Protein AF-A0A1Q7ZVT4-F1 (afdb_monomer_lite)

Structure (mmCIF, N/CA/C/O backbone):
data_AF-A0A1Q7ZVT4-F1
#
_entry.id   AF-A0A1Q7ZVT4-F1
#
loop_
_atom_site.group_PDB
_atom_site.id
_atom_site.type_symbol
_atom_site.label_atom_id
_atom_site.label_alt_id
_atom_site.label_comp_id
_atom_site.label_asym_id
_atom_site.label_entity_id
_atom_site.label_seq_id
_atom_site.pdbx_PDB_ins_code
_atom_site.Cartn_x
_atom_site.Cartn_y
_atom_site.Cartn_z
_atom_site.occupancy
_atom_site.B_iso_or_equiv
_atom_site.auth_seq_id
_atom_site.auth_comp_id
_atom_site.auth_asym_id
_atom_site.auth_atom_id
_atom_site.pdbx_PDB_model_num
ATOM 1 N N . MET A 1 1 ? -28.190 2.493 8.734 1.00 58.31 1 MET A N 1
ATOM 2 C CA . MET A 1 1 ? -26.735 2.389 8.970 1.00 58.31 1 MET A CA 1
ATOM 3 C C . MET A 1 1 ? -26.332 3.572 9.824 1.00 58.31 1 MET A C 1
ATOM 5 O O . MET A 1 1 ? -26.682 4.693 9.476 1.00 58.31 1 MET A O 1
ATOM 9 N N . GLU A 1 2 ? -25.695 3.321 10.962 1.00 65.75 2 GLU A N 1
ATOM 10 C CA . GLU A 1 2 ? -25.129 4.379 11.801 1.00 65.75 2 GLU A CA 1
ATOM 11 C C . GLU A 1 2 ? -24.027 5.110 11.018 1.00 65.75 2 GLU A C 1
ATOM 13 O O . GLU A 1 2 ? -23.343 4.494 10.195 1.00 65.75 2 GLU A O 1
ATOM 18 N N . LYS A 1 3 ? -23.887 6.429 11.198 1.00 76.88 3 LYS A N 1
ATOM 19 C CA . LYS A 1 3 ? -22.846 7.180 10.483 1.00 76.88 3 LYS A CA 1
ATOM 20 C C . LYS A 1 3 ? -21.471 6.676 10.942 1.00 76.88 3 LYS A C 1
ATOM 22 O O . LYS A 1 3 ? -21.243 6.615 12.150 1.00 76.88 3 LYS A O 1
ATOM 27 N N . PRO A 1 4 ? -20.550 6.338 10.021 1.00 81.19 4 PRO A N 1
ATOM 28 C CA . PRO A 1 4 ? -19.218 5.903 10.409 1.00 81.19 4 PRO A CA 1
ATOM 29 C C . PRO A 1 4 ? -18.522 7.016 11.197 1.00 81.19 4 PRO A C 1
ATOM 31 O O . PRO A 1 4 ? -18.553 8.186 10.812 1.00 81.19 4 PRO A O 1
ATOM 34 N N . ASN A 1 5 ? -17.891 6.649 12.313 1.00 88.44 5 ASN A N 1
ATOM 35 C CA . ASN A 1 5 ? -17.133 7.600 13.119 1.00 88.44 5 ASN A CA 1
ATOM 36 C C . ASN A 1 5 ? -15.899 8.123 12.353 1.00 88.44 5 ASN A C 1
ATOM 38 O O . ASN A 1 5 ? -15.499 7.579 11.314 1.00 88.44 5 ASN A O 1
ATOM 42 N N . LEU A 1 6 ? -15.288 9.199 12.860 1.00 91.69 6 LEU A N 1
ATOM 43 C CA . LEU A 1 6 ? -14.148 9.847 12.204 1.00 91.69 6 LEU A CA 1
ATOM 44 C C . LEU A 1 6 ? -12.977 8.874 11.989 1.00 91.69 6 LEU A C 1
ATOM 46 O O . LEU A 1 6 ? -12.382 8.867 10.914 1.00 91.69 6 LEU A O 1
ATOM 50 N N . THR A 1 7 ? -12.683 8.013 12.968 1.00 92.12 7 THR A N 1
ATOM 51 C CA . THR A 1 7 ? -11.632 6.987 12.878 1.00 92.12 7 THR A CA 1
ATOM 52 C C . THR A 1 7 ? -11.882 6.021 11.722 1.00 92.12 7 THR A C 1
ATOM 54 O O . THR A 1 7 ? -11.004 5.807 10.891 1.00 92.12 7 THR A O 1
ATOM 57 N N . THR A 1 8 ? -13.094 5.472 11.628 1.00 92.62 8 THR A N 1
ATOM 58 C CA . THR A 1 8 ? -13.504 4.519 10.584 1.00 92.62 8 THR A CA 1
ATOM 59 C C . THR A 1 8 ? -13.453 5.166 9.205 1.00 92.62 8 THR A C 1
ATOM 61 O O . THR A 1 8 ? -12.906 4.589 8.265 1.00 92.62 8 THR A O 1
ATOM 64 N N . THR A 1 9 ? -13.948 6.401 9.101 1.00 95.00 9 THR A N 1
ATOM 65 C CA . THR A 1 9 ? -13.881 7.191 7.867 1.00 95.00 9 THR A CA 1
ATOM 66 C C . THR A 1 9 ? -12.429 7.440 7.459 1.00 95.00 9 THR A C 1
ATOM 68 O O . THR A 1 9 ? -12.078 7.255 6.299 1.00 95.00 9 THR A O 1
ATOM 71 N N . THR A 1 10 ? -11.558 7.776 8.413 1.00 96.06 10 THR A N 1
ATOM 72 C CA . THR A 1 10 ? -10.135 8.044 8.156 1.00 96.06 10 THR A CA 1
ATOM 73 C C . THR A 1 10 ? -9.407 6.787 7.685 1.00 96.06 10 THR A C 1
ATOM 75 O O . THR A 1 10 ? -8.731 6.828 6.659 1.00 96.06 10 THR A O 1
ATOM 78 N N . ILE A 1 11 ? -9.591 5.656 8.377 1.00 96.06 11 ILE A N 1
ATOM 79 C CA . ILE A 1 11 ? -8.998 4.367 7.989 1.00 96.06 11 ILE A CA 1
ATOM 80 C C . ILE A 1 11 ? -9.433 3.982 6.576 1.00 96.06 11 ILE A C 1
ATOM 82 O O . ILE A 1 11 ? -8.603 3.580 5.757 1.00 96.06 11 ILE A O 1
ATOM 86 N N . SER A 1 12 ? -10.724 4.124 6.271 1.00 96.50 12 SER A N 1
ATOM 87 C CA . SER A 1 12 ? -11.234 3.833 4.936 1.00 96.50 12 SER A CA 1
ATOM 88 C C . SER A 1 12 ? -10.628 4.750 3.880 1.00 96.50 12 SER A C 1
ATOM 90 O O . SER A 1 12 ? -10.153 4.263 2.860 1.00 96.50 12 SER A O 1
ATOM 92 N N . THR A 1 13 ? -10.613 6.062 4.109 1.00 97.50 13 THR A N 1
ATOM 93 C CA . THR A 1 13 ? -10.059 7.026 3.151 1.00 97.50 13 THR A CA 1
ATOM 94 C C . THR A 1 13 ? -8.592 6.730 2.858 1.00 97.50 13 THR A C 1
ATOM 96 O O . THR A 1 13 ? -8.210 6.636 1.695 1.00 97.50 13 THR A O 1
ATOM 99 N N . LEU A 1 14 ? -7.781 6.491 3.891 1.00 97.38 14 LEU A N 1
ATOM 100 C CA . LEU A 1 14 ? -6.377 6.111 3.724 1.00 97.38 14 LEU A CA 1
ATOM 101 C C . LEU A 1 14 ? -6.227 4.787 2.958 1.00 97.38 14 LEU A C 1
ATOM 103 O O . LEU A 1 14 ? -5.366 4.674 2.086 1.00 97.38 14 LEU A O 1
ATOM 107 N N . SER A 1 15 ? -7.093 3.809 3.247 1.00 97.38 15 SER A N 1
ATOM 108 C CA . SER A 1 15 ? -7.126 2.522 2.542 1.00 97.38 15 SER A CA 1
ATOM 109 C C . SER A 1 15 ? -7.428 2.694 1.053 1.00 97.38 15 SER A C 1
ATOM 111 O O . SER A 1 15 ? -6.743 2.116 0.215 1.00 97.38 15 SER A O 1
ATOM 113 N N . LEU A 1 16 ? -8.423 3.515 0.714 1.00 97.75 16 LEU A N 1
ATOM 114 C CA . LEU A 1 16 ? -8.832 3.770 -0.666 1.00 97.75 16 LEU A CA 1
ATOM 115 C C . LEU A 1 16 ? -7.781 4.572 -1.437 1.00 97.75 16 LEU A C 1
ATOM 117 O O . LEU A 1 16 ? -7.537 4.267 -2.601 1.00 97.75 16 LEU A O 1
ATOM 121 N N . ILE A 1 17 ? -7.134 5.555 -0.801 1.00 97.62 17 ILE A N 1
ATOM 122 C CA . ILE A 1 17 ? -6.049 6.332 -1.417 1.00 97.62 17 ILE A CA 1
ATOM 123 C C . ILE A 1 17 ? -4.883 5.409 -1.778 1.00 97.62 17 ILE A C 1
ATOM 125 O O . ILE A 1 17 ? -4.455 5.387 -2.932 1.00 97.62 17 ILE A O 1
ATOM 129 N N . LEU A 1 18 ? -4.398 4.610 -0.820 1.00 97.44 18 LEU A N 1
ATOM 130 C CA . LEU A 1 18 ? -3.281 3.699 -1.071 1.00 97.44 18 LEU A CA 1
ATOM 131 C C . LEU A 1 18 ? -3.651 2.598 -2.066 1.00 97.44 18 LEU A C 1
ATOM 133 O O . LEU A 1 18 ? -2.876 2.306 -2.974 1.00 97.44 18 LEU A O 1
ATOM 137 N N . GLY A 1 19 ? -4.840 2.011 -1.915 1.00 98.12 19 GLY A N 1
ATOM 138 C CA . GLY A 1 19 ? -5.339 0.977 -2.813 1.00 98.12 19 GLY A CA 1
ATOM 139 C C . GLY A 1 19 ? -5.446 1.471 -4.251 1.00 98.12 19 GLY A C 1
ATOM 140 O O . GLY A 1 19 ? -4.922 0.829 -5.159 1.00 98.12 19 GLY A O 1
ATOM 141 N N . SER A 1 20 ? -6.032 2.653 -4.454 1.00 98.25 20 SER A N 1
ATOM 142 C CA . SER A 1 20 ? -6.158 3.269 -5.781 1.00 98.25 20 SER A CA 1
ATOM 143 C C . SER A 1 20 ? -4.797 3.589 -6.389 1.00 98.25 20 SER A C 1
ATOM 145 O O . SER A 1 20 ? -4.587 3.315 -7.568 1.00 98.25 20 SER A O 1
ATOM 147 N N . TRP A 1 21 ? -3.860 4.112 -5.590 1.00 97.50 21 TRP A N 1
ATOM 148 C CA . TRP A 1 21 ? -2.494 4.369 -6.044 1.00 97.50 21 TRP A CA 1
ATOM 149 C C . TRP A 1 21 ? -1.804 3.088 -6.522 1.00 97.50 21 TRP A C 1
ATOM 151 O O . TRP A 1 21 ? -1.295 3.049 -7.638 1.00 97.50 21 TRP A O 1
ATOM 161 N N . LEU A 1 22 ? -1.839 2.021 -5.721 1.00 97.62 22 LEU A N 1
ATOM 162 C CA . LEU A 1 22 ? -1.217 0.742 -6.068 1.00 97.62 22 LEU A CA 1
ATOM 163 C C . LEU A 1 22 ? -1.851 0.103 -7.306 1.00 97.62 22 LEU A C 1
ATOM 165 O O . LEU A 1 22 ? -1.128 -0.401 -8.165 1.00 97.62 22 LEU A O 1
ATOM 169 N N . VAL A 1 23 ? -3.183 0.145 -7.426 1.00 98.56 23 VAL A N 1
ATOM 170 C CA . VAL A 1 23 ? -3.889 -0.355 -8.614 1.00 98.56 23 VAL A CA 1
ATOM 171 C C . VAL A 1 23 ? -3.479 0.437 -9.850 1.00 98.56 23 VAL A C 1
ATOM 173 O O . VAL A 1 23 ? -3.111 -0.165 -10.858 1.00 98.56 23 VAL A O 1
ATOM 176 N N . PHE A 1 24 ? -3.503 1.769 -9.775 1.00 98.31 24 PHE A N 1
ATOM 177 C CA . PHE A 1 24 ? -3.111 2.642 -10.878 1.00 98.31 24 PHE A CA 1
ATOM 178 C C . PHE A 1 24 ? -1.664 2.389 -11.311 1.00 98.31 24 PHE A C 1
ATOM 180 O O . PHE A 1 24 ? -1.410 2.111 -12.482 1.00 98.31 24 PHE A O 1
ATOM 187 N N . ASP A 1 25 ? -0.727 2.442 -10.367 1.00 96.88 25 ASP A N 1
ATOM 188 C CA . ASP A 1 25 ? 0.704 2.378 -10.649 1.00 96.88 25 ASP A CA 1
ATOM 189 C C . ASP A 1 25 ? 1.121 0.997 -11.175 1.00 96.88 25 ASP A C 1
ATOM 191 O O . ASP A 1 25 ? 1.872 0.879 -12.144 1.00 96.88 25 ASP A O 1
ATOM 195 N N . SER A 1 26 ? 0.542 -0.067 -10.615 1.00 97.75 26 SER A N 1
ATOM 196 C CA . SER A 1 26 ? 0.788 -1.434 -11.080 1.00 97.75 26 SER A CA 1
ATOM 197 C C . SER A 1 26 ? 0.153 -1.701 -12.443 1.00 97.75 26 SER A C 1
ATOM 199 O O . SER A 1 26 ? 0.775 -2.322 -13.301 1.00 97.75 26 SER A O 1
ATOM 201 N N . THR A 1 27 ? -1.059 -1.191 -12.691 1.00 98.50 27 THR A N 1
ATOM 202 C CA . THR A 1 27 ? -1.700 -1.286 -14.014 1.00 98.50 27 THR A CA 1
ATOM 203 C C . THR A 1 27 ? -0.878 -0.539 -15.058 1.00 98.50 27 THR A C 1
ATOM 205 O O . THR A 1 27 ? -0.630 -1.065 -16.141 1.00 98.50 27 THR A O 1
ATOM 208 N N . ARG A 1 28 ? -0.370 0.653 -14.720 1.00 97.56 28 ARG A N 1
ATOM 209 C CA . ARG A 1 28 ? 0.559 1.394 -15.575 1.00 97.56 28 ARG A CA 1
ATOM 210 C C . ARG A 1 28 ? 1.804 0.562 -15.885 1.00 97.56 28 ARG A C 1
ATOM 212 O O . ARG A 1 28 ? 2.173 0.490 -17.057 1.00 97.56 28 ARG A O 1
ATOM 219 N N . LYS A 1 29 ? 2.416 -0.099 -14.894 1.00 97.44 29 LYS A N 1
ATOM 220 C CA . LYS A 1 29 ? 3.572 -0.986 -15.114 1.00 97.44 29 LYS A CA 1
ATOM 221 C C . LYS A 1 29 ? 3.245 -2.121 -16.082 1.00 97.44 29 LYS A C 1
ATOM 223 O O . LYS A 1 29 ? 4.025 -2.364 -16.996 1.00 97.44 29 LYS A O 1
ATOM 228 N N . LEU A 1 30 ? 2.093 -2.769 -15.919 1.00 98.06 30 LEU A N 1
ATOM 229 C CA . LEU A 1 30 ? 1.654 -3.866 -16.788 1.00 98.06 30 LEU A CA 1
ATOM 230 C C . LEU A 1 30 ? 1.370 -3.414 -18.229 1.00 98.06 30 LEU A C 1
ATOM 232 O O . LEU A 1 30 ? 1.655 -4.157 -19.161 1.00 98.06 30 LEU A O 1
ATOM 236 N N . VAL A 1 31 ? 0.829 -2.207 -18.419 1.00 98.12 31 VAL A N 1
ATOM 237 C CA . VAL A 1 31 ? 0.461 -1.684 -19.748 1.00 98.12 31 VAL A CA 1
ATOM 238 C C . VAL A 1 31 ? 1.645 -1.033 -20.466 1.00 98.12 31 VAL A C 1
ATOM 240 O O . VAL A 1 31 ? 1.800 -1.191 -21.672 1.00 98.12 31 VAL A O 1
ATOM 243 N N . THR A 1 32 ? 2.472 -0.276 -19.744 1.00 97.06 32 THR A N 1
ATOM 244 C CA . THR A 1 32 ? 3.530 0.567 -20.334 1.00 97.06 32 THR A CA 1
ATOM 245 C C . THR A 1 32 ? 4.935 0.002 -20.159 1.00 97.06 32 THR A C 1
ATOM 247 O O . THR A 1 32 ? 5.875 0.508 -20.764 1.00 97.06 32 THR A O 1
ATOM 250 N N . GLY A 1 33 ? 5.104 -1.008 -19.305 1.00 96.62 33 GLY A N 1
ATOM 251 C CA . GLY A 1 33 ? 6.413 -1.514 -18.902 1.00 96.62 33 GLY A CA 1
ATOM 252 C C . GLY A 1 33 ? 7.102 -0.681 -17.817 1.00 96.62 33 GLY A C 1
ATOM 253 O O . GLY A 1 33 ? 8.161 -1.095 -17.347 1.00 96.62 33 GLY A O 1
ATOM 254 N N . TYR A 1 34 ? 6.508 0.429 -17.350 1.00 96.25 34 TYR A N 1
ATOM 255 C CA . TYR A 1 34 ? 7.109 1.322 -16.349 1.00 96.25 34 TYR A CA 1
ATOM 256 C C . TYR A 1 34 ? 6.137 1.735 -15.237 1.00 96.25 34 TYR A C 1
ATOM 258 O O . TYR A 1 34 ? 4.986 2.089 -15.498 1.00 96.25 34 TYR A O 1
ATOM 266 N N . TYR A 1 35 ? 6.622 1.752 -13.996 1.00 95.88 35 TYR A N 1
ATOM 267 C CA . TYR A 1 35 ? 5.944 2.424 -12.891 1.00 95.88 35 TYR A CA 1
ATOM 268 C C . TYR A 1 35 ? 5.996 3.942 -13.088 1.00 95.88 35 TYR A C 1
ATOM 270 O O . TYR A 1 35 ? 6.772 4.486 -13.884 1.00 95.88 35 TYR A O 1
ATOM 278 N N . THR A 1 36 ? 5.155 4.655 -12.352 1.00 94.31 36 THR A N 1
ATOM 279 C CA . THR A 1 36 ? 5.123 6.114 -12.362 1.00 94.31 36 THR A CA 1
ATOM 280 C C . THR A 1 36 ? 6.459 6.666 -11.871 1.00 94.31 36 THR A C 1
ATOM 282 O O . THR A 1 36 ? 6.926 6.330 -10.789 1.00 94.31 36 THR A O 1
ATOM 285 N N . GLY A 1 37 ? 7.088 7.517 -12.684 1.00 91.50 37 GLY A N 1
ATOM 286 C CA . GLY A 1 37 ? 8.381 8.124 -12.359 1.00 91.50 37 GLY A CA 1
ATOM 287 C C . GLY A 1 37 ? 9.599 7.207 -12.530 1.00 91.50 37 GLY A C 1
ATOM 288 O O . GLY A 1 37 ? 10.717 7.698 -12.412 1.00 91.50 37 GLY A O 1
ATOM 289 N N . GLU A 1 38 ? 9.425 5.925 -12.887 1.00 94.19 38 GLU A N 1
ATOM 290 C CA . GLU A 1 38 ? 10.540 4.968 -13.020 1.00 94.19 38 GLU A CA 1
ATOM 291 C C . GLU A 1 38 ? 11.620 5.462 -13.997 1.00 94.19 38 GLU A C 1
ATOM 293 O O . GLU A 1 38 ? 12.808 5.313 -13.736 1.00 94.19 38 GLU A O 1
ATOM 298 N N . GLN A 1 39 ? 11.218 6.106 -15.094 1.00 92.38 39 GLN A N 1
ATOM 299 C CA . GLN A 1 39 ? 12.142 6.607 -16.118 1.00 92.38 39 GLN A CA 1
ATOM 300 C C . GLN A 1 39 ? 12.790 7.958 -15.776 1.00 92.38 39 GLN A C 1
ATOM 302 O O . GLN A 1 39 ? 13.757 8.338 -16.428 1.00 92.38 39 GLN A O 1
ATOM 307 N N . THR A 1 40 ? 12.260 8.703 -14.802 1.00 93.50 40 THR A N 1
ATOM 308 C CA . THR A 1 40 ? 12.737 10.058 -14.473 1.00 93.50 40 THR A CA 1
ATOM 309 C C . THR A 1 40 ? 13.516 10.097 -13.167 1.00 93.50 40 THR A C 1
ATOM 311 O O . THR A 1 40 ? 14.596 10.675 -13.117 1.00 93.50 40 THR A O 1
ATOM 314 N N . ILE A 1 41 ? 12.978 9.479 -12.115 1.00 90.25 41 ILE A N 1
ATOM 315 C CA . ILE A 1 41 ? 13.550 9.477 -10.761 1.00 90.25 41 ILE A CA 1
ATOM 3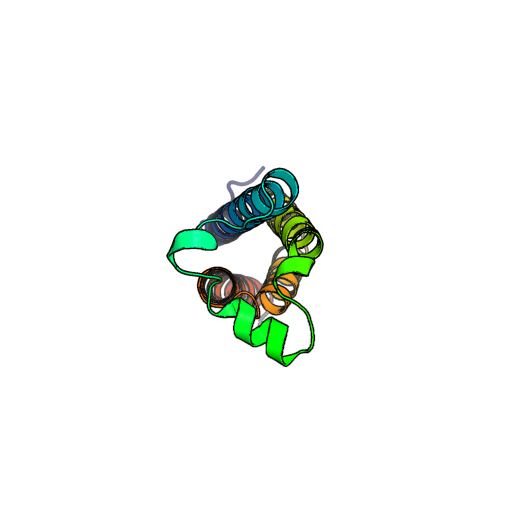16 C C . ILE A 1 41 ? 13.949 8.073 -10.290 1.00 90.25 41 ILE A C 1
ATOM 318 O O . ILE A 1 41 ? 14.446 7.920 -9.177 1.00 90.25 41 ILE A O 1
ATOM 322 N N . GLY A 1 42 ? 13.751 7.051 -11.129 1.00 90.94 42 GLY A N 1
ATOM 323 C CA . GLY A 1 42 ? 13.982 5.658 -10.767 1.00 90.94 42 GLY A CA 1
ATOM 324 C C . GLY A 1 42 ? 12.843 5.064 -9.940 1.00 90.94 42 GLY A C 1
ATOM 325 O O . GLY A 1 42 ? 11.785 5.665 -9.742 1.00 90.94 42 GLY A O 1
ATOM 326 N N . LEU A 1 43 ? 13.057 3.842 -9.458 1.00 89.69 43 LEU A N 1
ATOM 327 C CA . LEU A 1 43 ? 12.144 3.219 -8.507 1.00 89.69 43 LEU A CA 1
ATOM 328 C C . LEU A 1 43 ? 12.370 3.796 -7.106 1.00 89.69 43 LEU A C 1
ATOM 330 O O . LEU A 1 43 ? 13.504 4.048 -6.700 1.00 89.69 43 LEU A O 1
ATOM 334 N N . GLY A 1 44 ? 11.282 3.985 -6.357 1.00 88.88 44 GLY A N 1
ATOM 335 C CA . GLY A 1 44 ? 11.346 4.497 -4.988 1.00 88.88 44 GLY A CA 1
ATOM 336 C C . GLY A 1 44 ? 12.081 3.560 -4.011 1.00 88.88 44 GLY A C 1
ATOM 337 O O . GLY A 1 44 ? 12.391 2.417 -4.353 1.00 88.88 44 GLY A O 1
ATOM 338 N N . PRO A 1 45 ? 12.299 3.989 -2.752 1.00 91.69 45 PRO A N 1
ATOM 339 C CA . PRO A 1 45 ? 13.103 3.254 -1.763 1.00 91.69 45 PRO A CA 1
ATOM 340 C C . PRO A 1 45 ? 12.651 1.811 -1.489 1.00 91.69 45 PRO A C 1
ATOM 342 O O . PRO A 1 45 ? 13.451 0.970 -1.079 1.00 91.69 45 PRO A O 1
ATOM 345 N N . TRP A 1 46 ? 11.376 1.501 -1.737 1.00 94.12 46 TRP A N 1
ATOM 346 C CA . TRP A 1 46 ? 10.832 0.148 -1.629 1.00 94.12 46 TRP A CA 1
ATOM 347 C C . TRP A 1 46 ? 11.558 -0.854 -2.538 1.00 94.12 46 TRP A C 1
ATOM 349 O O . TRP A 1 46 ? 11.690 -2.024 -2.181 1.00 94.12 46 TRP A O 1
ATOM 359 N N . ALA A 1 47 ? 12.072 -0.407 -3.688 1.00 94.75 47 ALA A N 1
ATOM 360 C CA . ALA A 1 47 ? 12.793 -1.258 -4.624 1.00 94.75 47 ALA A CA 1
ATOM 361 C C . ALA A 1 47 ? 14.097 -1.790 -4.022 1.00 94.75 47 ALA A C 1
ATOM 363 O O . ALA A 1 47 ? 14.450 -2.941 -4.270 1.00 94.75 47 ALA A O 1
ATOM 364 N N . THR A 1 48 ? 14.771 -1.005 -3.179 1.00 93.75 48 THR A N 1
ATOM 365 C CA . THR A 1 48 ? 15.954 -1.455 -2.434 1.00 93.75 48 THR A CA 1
ATOM 366 C C . THR A 1 48 ? 15.596 -2.572 -1.457 1.00 93.75 48 THR A C 1
ATOM 368 O O . THR A 1 48 ? 16.297 -3.578 -1.400 1.00 93.75 48 THR A O 1
ATOM 371 N N . ILE A 1 49 ? 14.477 -2.437 -0.734 1.00 92.94 49 ILE A N 1
ATOM 372 C CA . ILE A 1 49 ? 14.001 -3.451 0.222 1.00 92.94 49 ILE A CA 1
ATOM 373 C C . ILE A 1 49 ? 13.680 -4.758 -0.503 1.00 92.94 49 ILE A C 1
ATOM 375 O O . ILE A 1 49 ? 14.140 -5.822 -0.105 1.00 92.94 49 ILE A O 1
ATOM 379 N N . VAL A 1 50 ? 12.924 -4.677 -1.597 1.00 94.81 50 VAL A N 1
ATOM 380 C CA . VAL A 1 50 ? 12.541 -5.846 -2.398 1.00 94.81 50 VAL A CA 1
ATOM 381 C C . VAL A 1 50 ? 13.769 -6.511 -3.033 1.00 94.81 50 VAL A C 1
ATOM 383 O O . VAL A 1 50 ? 13.899 -7.733 -2.976 1.00 94.81 50 VAL A O 1
ATOM 386 N N . SER A 1 51 ? 14.714 -5.716 -3.547 1.00 95.69 51 SER A N 1
ATOM 387 C CA . SER A 1 51 ? 15.970 -6.230 -4.114 1.00 95.69 51 SER A CA 1
ATOM 388 C C . SER A 1 51 ? 16.837 -6.927 -3.067 1.00 95.69 51 SER A C 1
ATOM 390 O O . SER A 1 51 ? 17.436 -7.957 -3.362 1.00 95.69 51 SER A O 1
ATOM 392 N N . ALA A 1 52 ? 16.875 -6.414 -1.832 1.00 94.62 52 ALA A N 1
ATOM 393 C CA . ALA A 1 52 ? 17.596 -7.042 -0.724 1.00 94.62 52 ALA A CA 1
ATOM 394 C C . ALA A 1 52 ? 17.017 -8.415 -0.337 1.00 94.62 52 ALA A C 1
ATOM 396 O O . ALA A 1 52 ? 17.739 -9.263 0.179 1.00 94.62 52 ALA A O 1
ATOM 397 N N . LEU A 1 53 ? 15.734 -8.655 -0.627 1.00 92.94 53 LEU A N 1
ATOM 398 C CA . LEU A 1 53 ? 15.081 -9.959 -0.477 1.00 92.94 53 LEU A CA 1
ATOM 399 C C . LEU A 1 53 ? 15.290 -10.880 -1.696 1.00 92.94 53 LEU A C 1
ATOM 401 O O . LEU A 1 53 ? 14.687 -11.947 -1.766 1.00 92.94 53 LEU A O 1
ATOM 405 N N . GLY A 1 54 ? 16.121 -10.479 -2.665 1.00 95.88 54 GLY A N 1
ATOM 406 C CA . GLY A 1 54 ? 16.404 -11.245 -3.882 1.00 95.88 54 GLY A CA 1
ATOM 407 C C . GLY A 1 54 ? 15.307 -11.169 -4.947 1.00 95.88 54 GLY A C 1
ATOM 408 O O . GLY A 1 54 ? 15.359 -11.901 -5.933 1.00 95.88 54 GLY A O 1
ATOM 409 N N . ILE A 1 55 ? 14.316 -10.292 -4.774 1.00 96.25 55 ILE A N 1
ATOM 410 C CA . ILE A 1 55 ? 13.207 -10.123 -5.714 1.00 96.25 55 ILE A CA 1
ATOM 411 C C . ILE A 1 55 ? 13.526 -8.953 -6.641 1.00 96.25 55 ILE A C 1
ATOM 413 O O . ILE A 1 55 ? 13.919 -7.8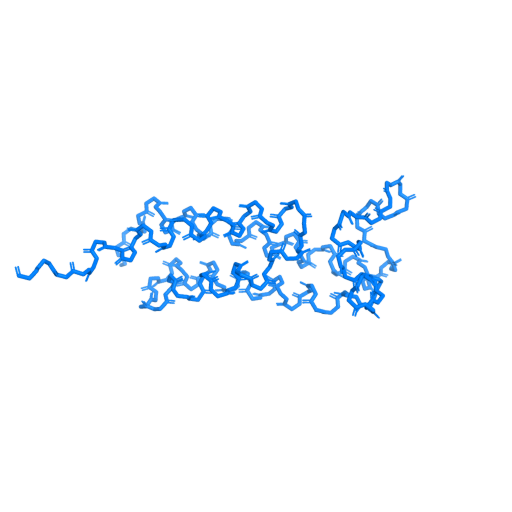77 -6.196 1.00 96.25 55 ILE A O 1
ATOM 417 N N . ARG A 1 56 ? 13.317 -9.124 -7.948 1.00 95.31 56 ARG A N 1
ATOM 418 C CA . ARG A 1 56 ? 13.469 -8.026 -8.909 1.00 95.31 56 ARG A CA 1
ATOM 419 C C . ARG A 1 56 ? 12.275 -7.072 -8.770 1.00 95.31 56 ARG A C 1
ATOM 421 O O . ARG A 1 56 ? 11.148 -7.493 -9.022 1.00 95.31 56 ARG A O 1
ATOM 428 N N . PRO A 1 57 ? 12.472 -5.781 -8.442 1.00 94.69 57 PRO A N 1
ATOM 429 C CA . PRO A 1 57 ? 11.362 -4.837 -8.256 1.00 94.69 57 PRO A CA 1
ATOM 430 C C . PRO A 1 57 ? 10.446 -4.689 -9.480 1.00 94.69 57 PRO A C 1
ATOM 432 O O . PRO A 1 57 ? 9.250 -4.439 -9.342 1.00 94.69 57 PRO A O 1
ATOM 435 N N . GLY A 1 58 ? 10.989 -4.888 -10.686 1.00 92.94 58 GLY A N 1
ATOM 436 C CA . GLY A 1 58 ? 10.210 -4.898 -11.926 1.00 92.94 58 GLY A CA 1
ATOM 437 C C . GLY A 1 58 ? 9.134 -5.989 -11.973 1.00 92.94 58 GLY A C 1
ATOM 438 O O . GLY A 1 58 ? 8.087 -5.762 -12.574 1.00 92.94 58 GLY A O 1
ATOM 439 N N . ASP A 1 59 ? 9.343 -7.110 -11.277 1.00 94.44 59 ASP A N 1
ATOM 440 C CA . ASP A 1 59 ? 8.440 -8.270 -11.266 1.00 94.44 59 ASP A CA 1
ATOM 441 C C . ASP A 1 59 ? 7.311 -8.116 -10.216 1.00 94.44 59 ASP A C 1
ATOM 443 O O . ASP A 1 59 ? 6.408 -8.945 -10.119 1.00 94.44 59 ASP A O 1
ATOM 447 N N . MET A 1 60 ? 7.308 -7.016 -9.449 1.00 96.44 60 MET A N 1
ATOM 448 C CA . MET A 1 60 ? 6.333 -6.752 -8.379 1.00 96.44 60 MET A CA 1
ATOM 449 C C . MET A 1 60 ? 4.971 -6.236 -8.861 1.00 96.44 60 MET A C 1
ATOM 451 O O . MET A 1 60 ? 4.102 -5.978 -8.030 1.00 96.44 60 MET A O 1
ATOM 455 N N . ALA A 1 61 ? 4.747 -6.105 -10.172 1.00 96.88 61 ALA A N 1
ATOM 456 C CA . ALA A 1 61 ? 3.540 -5.472 -10.706 1.00 96.88 61 ALA A CA 1
ATOM 457 C C . ALA A 1 61 ? 2.260 -6.205 -10.269 1.00 96.88 61 ALA A C 1
ATOM 459 O O . ALA A 1 61 ? 1.336 -5.590 -9.744 1.00 96.88 61 ALA A O 1
ATOM 460 N N . PHE A 1 62 ? 2.217 -7.533 -10.407 1.00 97.81 62 PHE A N 1
ATOM 461 C CA . PHE A 1 62 ? 1.071 -8.324 -9.951 1.00 97.81 62 PHE A CA 1
ATOM 462 C C . PHE A 1 62 ? 0.915 -8.338 -8.419 1.00 97.81 62 PHE A C 1
ATOM 464 O O . PHE A 1 62 ? -0.199 -8.082 -7.955 1.00 97.81 62 PHE A O 1
ATOM 471 N N . PRO A 1 63 ? 1.975 -8.571 -7.613 1.00 97.31 63 PRO A N 1
ATOM 472 C CA . PRO A 1 63 ? 1.894 -8.437 -6.158 1.00 97.31 63 PRO A CA 1
ATOM 473 C C . PRO A 1 63 ? 1.351 -7.084 -5.681 1.00 97.31 63 PRO A C 1
ATOM 475 O O . PRO A 1 63 ? 0.473 -7.047 -4.819 1.00 97.31 63 PRO A O 1
ATOM 478 N N . LEU A 1 64 ? 1.834 -5.975 -6.251 1.00 96.69 64 LEU A N 1
ATOM 479 C CA . LEU A 1 64 ? 1.395 -4.629 -5.878 1.00 96.69 64 LEU A CA 1
ATOM 480 C C . LEU A 1 64 ? -0.030 -4.336 -6.356 1.00 96.69 64 LEU A C 1
ATOM 482 O O . LEU A 1 64 ? -0.802 -3.744 -5.602 1.00 96.69 64 LEU A O 1
ATOM 486 N N . LEU A 1 65 ? -0.425 -4.814 -7.541 1.00 98.38 65 LEU A N 1
ATOM 487 C CA . LEU A 1 65 ? -1.807 -4.721 -8.018 1.00 98.38 65 LEU A CA 1
ATOM 488 C C . LEU A 1 65 ? -2.763 -5.449 -7.069 1.00 98.38 65 LEU A C 1
ATOM 490 O O . LEU A 1 65 ? -3.777 -4.889 -6.649 1.00 98.38 65 LEU A O 1
ATOM 494 N N . PHE A 1 66 ? -2.425 -6.685 -6.699 1.00 98.12 66 PHE A N 1
ATOM 495 C CA . PHE A 1 66 ? -3.227 -7.487 -5.781 1.00 98.12 66 PHE A CA 1
ATOM 496 C C . PHE A 1 66 ? -3.320 -6.837 -4.397 1.00 98.12 66 PHE A C 1
ATOM 498 O O . PHE A 1 66 ? -4.410 -6.734 -3.831 1.00 98.12 66 PHE A O 1
ATOM 505 N N . LEU A 1 67 ? -2.203 -6.316 -3.882 1.00 97.56 67 LEU A N 1
ATOM 506 C CA . LEU A 1 67 ? -2.183 -5.555 -2.635 1.00 97.56 67 LEU A CA 1
ATOM 507 C C . LEU A 1 67 ? -3.059 -4.295 -2.721 1.00 97.56 67 LEU A C 1
ATOM 509 O O . LEU A 1 67 ? -3.781 -3.982 -1.775 1.00 97.56 67 LEU A O 1
ATOM 513 N N . GLY A 1 68 ? -3.055 -3.605 -3.863 1.00 98.06 68 GLY A N 1
ATOM 514 C CA . GLY A 1 68 ? -3.929 -2.464 -4.126 1.00 98.06 68 GLY A CA 1
ATOM 515 C C . GLY A 1 68 ? -5.413 -2.829 -4.082 1.00 98.06 68 GLY A C 1
ATOM 516 O O . GLY A 1 68 ? -6.202 -2.143 -3.432 1.00 98.06 68 GLY A O 1
ATOM 517 N N . ILE A 1 69 ? -5.794 -3.954 -4.693 1.00 98.44 69 ILE A N 1
ATOM 518 C CA . ILE A 1 69 ? -7.166 -4.482 -4.630 1.00 98.44 69 ILE A CA 1
ATOM 519 C C . ILE A 1 69 ? -7.549 -4.812 -3.183 1.00 98.44 69 ILE A C 1
ATOM 521 O O . ILE A 1 69 ? -8.632 -4.429 -2.739 1.00 98.44 69 ILE A O 1
ATOM 525 N N . ILE A 1 70 ? -6.659 -5.462 -2.425 1.00 98.06 70 ILE A N 1
ATOM 526 C CA . ILE A 1 70 ? -6.879 -5.769 -1.005 1.00 98.06 70 ILE A CA 1
ATOM 527 C C . ILE A 1 70 ? -7.151 -4.492 -0.202 1.00 98.06 70 ILE A C 1
ATOM 529 O O . ILE A 1 70 ? -8.105 -4.461 0.577 1.00 98.06 70 ILE A O 1
ATOM 533 N N . TRP A 1 71 ? -6.357 -3.436 -0.396 1.00 98.00 71 TRP A N 1
ATOM 534 C CA . TRP A 1 71 ? -6.555 -2.148 0.273 1.00 98.00 71 TRP A CA 1
ATOM 535 C C . TRP A 1 71 ? -7.889 -1.495 -0.090 1.00 98.00 71 TRP A C 1
ATOM 537 O O . TRP A 1 71 ? -8.618 -1.054 0.801 1.00 98.00 71 TRP A O 1
ATOM 547 N N . THR A 1 72 ? -8.249 -1.495 -1.373 1.00 97.94 72 THR A N 1
ATOM 548 C CA . THR A 1 72 ? -9.522 -0.941 -1.853 1.00 97.94 72 THR A CA 1
ATOM 549 C C . THR A 1 72 ? -10.715 -1.682 -1.252 1.00 97.94 72 THR A C 1
ATOM 551 O O . THR A 1 72 ? -11.606 -1.067 -0.663 1.00 97.94 72 THR A O 1
ATOM 554 N N . VAL A 1 73 ? -10.705 -3.017 -1.316 1.00 97.06 73 VAL A N 1
ATOM 555 C CA . VAL A 1 73 ? -11.745 -3.868 -0.720 1.00 97.06 73 VAL A CA 1
ATOM 556 C C . VAL A 1 73 ? -11.795 -3.681 0.799 1.00 97.06 73 VAL A C 1
ATOM 558 O O . VAL A 1 73 ? -12.877 -3.629 1.383 1.00 97.06 73 VAL A O 1
ATOM 561 N N . ASN A 1 74 ? -10.642 -3.536 1.460 1.00 95.75 74 ASN A N 1
ATOM 562 C CA . ASN A 1 74 ? -10.595 -3.259 2.891 1.00 95.75 74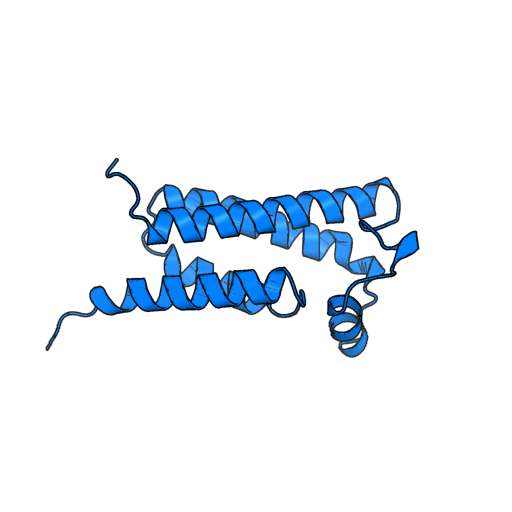 ASN A CA 1
ATOM 563 C C . ASN A 1 74 ? -11.259 -1.925 3.245 1.00 95.75 74 ASN A C 1
ATOM 565 O O . ASN A 1 74 ? -12.053 -1.907 4.181 1.00 95.75 74 ASN A O 1
ATOM 569 N N . GLY A 1 75 ? -11.001 -0.852 2.491 1.00 95.75 75 GLY A N 1
ATOM 570 C CA . GLY A 1 75 ? -11.645 0.447 2.707 1.00 95.75 75 GLY A CA 1
ATOM 571 C C . GLY A 1 75 ? -13.172 0.349 2.681 1.00 95.75 75 GLY A C 1
ATOM 572 O O . GLY A 1 75 ? -13.842 0.779 3.620 1.00 95.75 75 GLY A O 1
ATOM 573 N N . VAL A 1 76 ? -13.724 -0.339 1.677 1.00 95.44 76 VAL A N 1
ATOM 574 C CA . VAL A 1 76 ? -15.175 -0.582 1.579 1.00 95.44 76 VAL A CA 1
ATOM 575 C C . VAL A 1 76 ? -15.692 -1.384 2.778 1.00 95.44 76 VAL A C 1
ATOM 577 O O . VAL A 1 76 ? -16.672 -0.992 3.405 1.00 95.44 76 VAL A O 1
ATOM 580 N N . ILE A 1 77 ? -15.023 -2.478 3.153 1.00 93.00 77 ILE A N 1
ATOM 581 C CA . ILE A 1 77 ? -15.442 -3.318 4.290 1.00 93.00 77 ILE A CA 1
ATOM 582 C C . ILE A 1 77 ? -15.390 -2.552 5.622 1.00 93.00 77 ILE A C 1
ATOM 584 O O . ILE A 1 77 ? -16.256 -2.744 6.479 1.00 93.00 77 ILE A O 1
ATOM 588 N N . VAL A 1 78 ? -14.393 -1.680 5.803 1.00 92.56 78 VAL A N 1
ATOM 589 C CA . VAL A 1 78 ? -14.283 -0.805 6.979 1.00 92.56 78 VAL A CA 1
ATOM 590 C C . VAL A 1 78 ? -15.486 0.139 7.054 1.00 92.56 78 VAL A C 1
ATOM 592 O O . VAL A 1 78 ? -16.088 0.238 8.123 1.00 92.56 78 VAL A O 1
ATOM 595 N N . LEU A 1 79 ? -15.892 0.763 5.940 1.00 91.88 79 LEU A N 1
ATOM 596 C CA . LEU A 1 79 ? -17.083 1.629 5.885 1.00 91.88 79 LEU A CA 1
ATOM 597 C C . LEU A 1 79 ? -18.387 0.883 6.155 1.00 91.88 79 LEU A C 1
ATOM 599 O O . LEU A 1 79 ? -19.276 1.425 6.806 1.00 91.88 79 LEU A O 1
ATOM 603 N N . LEU A 1 80 ? -18.496 -0.360 5.684 1.00 91.44 80 LEU A N 1
ATOM 604 C CA . LEU A 1 80 ? -19.657 -1.215 5.941 1.00 91.44 80 LEU A CA 1
ATOM 605 C C . LEU A 1 80 ? -19.740 -1.693 7.399 1.00 91.44 80 LEU A C 1
ATOM 607 O O . LEU A 1 80 ? -20.728 -2.312 7.784 1.00 91.44 80 LEU A O 1
ATOM 611 N N . GLY A 1 81 ? -18.731 -1.398 8.224 1.00 87.88 81 GLY A N 1
ATOM 612 C CA . GLY A 1 81 ? -18.782 -1.641 9.658 1.00 87.88 81 GLY A CA 1
ATOM 613 C C . GLY A 1 81 ? -18.565 -3.100 10.060 1.00 87.88 81 GLY A C 1
ATOM 614 O O . GLY A 1 81 ? -19.000 -3.487 11.141 1.00 87.88 81 GLY A O 1
ATOM 615 N N . ALA A 1 82 ? -17.860 -3.904 9.256 1.00 86.31 82 ALA A N 1
ATOM 616 C CA . ALA A 1 82 ? -17.583 -5.306 9.591 1.00 86.31 82 ALA A CA 1
ATOM 617 C C . ALA A 1 82 ? -16.901 -5.475 10.965 1.00 86.31 82 ALA A C 1
ATOM 619 O O . ALA A 1 82 ? -16.098 -4.636 11.381 1.00 86.31 82 ALA A O 1
ATOM 620 N N . SER A 1 83 ? -17.187 -6.584 11.654 1.00 84.50 83 SER A N 1
ATOM 621 C CA . SER A 1 83 ? -16.696 -6.855 13.016 1.00 84.50 83 SER A CA 1
ATOM 622 C C . SER A 1 83 ? -15.173 -6.984 13.099 1.00 84.50 83 SER A C 1
ATOM 624 O O . SER A 1 83 ? -14.578 -6.548 14.076 1.00 84.50 83 SER A O 1
ATOM 626 N N . THR A 1 84 ? -14.526 -7.508 12.054 1.00 86.38 84 THR A N 1
ATOM 627 C CA . THR A 1 84 ? -13.069 -7.725 12.002 1.00 86.38 84 THR A CA 1
ATOM 628 C C . THR A 1 84 ? -12.315 -6.610 11.265 1.00 86.38 84 THR A C 1
ATOM 630 O O . THR A 1 84 ? -11.229 -6.833 10.715 1.00 86.38 84 THR A O 1
ATOM 633 N N . ARG A 1 85 ? -12.920 -5.423 11.119 1.00 88.75 85 ARG A N 1
ATOM 634 C CA . ARG A 1 85 ? -12.386 -4.348 10.261 1.00 88.75 85 ARG A CA 1
ATOM 635 C C . ARG A 1 85 ? -11.018 -3.832 10.719 1.00 88.75 85 ARG A C 1
ATOM 637 O O . ARG A 1 85 ? -10.168 -3.534 9.880 1.00 88.75 85 ARG A O 1
ATOM 644 N N . TYR A 1 86 ? -10.770 -3.788 12.027 1.00 91.12 86 TYR A N 1
ATOM 645 C CA . TYR A 1 86 ? -9.515 -3.288 12.596 1.00 91.12 86 TYR A CA 1
ATOM 646 C C . TYR A 1 86 ? -8.394 -4.331 12.526 1.00 91.12 86 TYR A C 1
ATOM 648 O O . TYR A 1 86 ? -7.267 -3.997 12.178 1.00 91.12 86 TYR A O 1
ATOM 656 N N . GLU A 1 87 ? -8.699 -5.604 12.783 1.00 92.81 87 GLU A N 1
ATOM 657 C CA . GLU A 1 87 ? -7.779 -6.738 12.635 1.00 92.81 87 GLU A CA 1
ATOM 658 C C . GLU A 1 87 ? -7.247 -6.834 11.211 1.00 92.81 87 GLU A C 1
ATOM 660 O O . GLU A 1 87 ? -6.037 -6.904 10.999 1.00 92.81 87 GLU A O 1
ATOM 665 N N . ARG A 1 88 ? -8.162 -6.807 10.234 1.00 93.12 88 ARG A N 1
ATOM 666 C CA . ARG A 1 88 ? -7.817 -6.885 8.812 1.00 93.12 88 ARG A CA 1
ATOM 667 C C . ARG A 1 88 ? -6.957 -5.700 8.398 1.00 93.12 88 ARG A C 1
ATOM 669 O O . ARG A 1 88 ? -5.929 -5.899 7.760 1.00 93.12 88 ARG A O 1
ATOM 676 N N . THR A 1 89 ? -7.330 -4.495 8.827 1.00 95.25 89 THR A N 1
ATOM 677 C CA . THR A 1 89 ? -6.550 -3.281 8.559 1.00 95.25 89 THR A CA 1
ATOM 678 C C . THR A 1 89 ? -5.131 -3.393 9.121 1.00 95.25 89 THR A C 1
ATOM 680 O O . THR A 1 89 ? -4.181 -3.113 8.401 1.00 95.25 89 THR A O 1
ATOM 683 N N . ILE A 1 90 ? -4.958 -3.868 10.360 1.00 95.56 90 ILE A N 1
ATOM 684 C CA . ILE A 1 90 ? -3.628 -4.073 10.958 1.00 95.56 90 ILE A CA 1
ATOM 685 C C . ILE A 1 90 ? -2.812 -5.092 10.155 1.00 95.56 90 ILE A C 1
ATOM 687 O O . ILE A 1 90 ? -1.657 -4.821 9.833 1.00 95.56 90 ILE A O 1
ATOM 691 N N . ALA A 1 91 ? -3.399 -6.241 9.812 1.00 95.75 91 ALA A N 1
ATOM 692 C CA . ALA A 1 91 ? -2.704 -7.286 9.064 1.00 95.75 91 ALA A CA 1
ATOM 693 C C . ALA A 1 91 ? -2.221 -6.781 7.694 1.00 95.75 91 ALA A C 1
ATOM 695 O O . ALA A 1 91 ? -1.049 -6.936 7.353 1.00 95.75 91 ALA A O 1
ATOM 696 N N . ILE A 1 92 ? -3.098 -6.110 6.941 1.00 96.31 92 ILE A N 1
ATOM 697 C CA . ILE A 1 92 ? -2.766 -5.544 5.626 1.00 96.31 92 ILE A CA 1
ATOM 698 C C . ILE A 1 92 ? -1.716 -4.431 5.768 1.00 96.31 92 ILE A C 1
ATOM 700 O O . ILE A 1 92 ? -0.764 -4.382 4.985 1.00 96.31 92 ILE A O 1
ATOM 704 N N . SER A 1 93 ? -1.831 -3.572 6.788 1.00 96.38 93 SER A N 1
ATOM 705 C CA . SER A 1 93 ? -0.833 -2.539 7.080 1.00 96.38 93 SER A CA 1
ATOM 706 C C . SER A 1 93 ? 0.558 -3.121 7.303 1.00 96.38 93 SER A C 1
ATOM 708 O O . SER A 1 93 ? 1.507 -2.603 6.725 1.00 96.38 93 SER A O 1
ATOM 710 N N . ILE A 1 94 ? 0.683 -4.193 8.097 1.00 96.00 94 ILE A N 1
ATOM 711 C CA . ILE A 1 94 ? 1.970 -4.857 8.370 1.00 96.00 94 ILE A CA 1
ATOM 712 C C . ILE A 1 94 ? 2.587 -5.378 7.073 1.00 96.00 94 ILE A C 1
ATOM 714 O O . ILE A 1 94 ? 3.749 -5.095 6.789 1.00 96.00 94 ILE A O 1
ATOM 718 N N . VAL A 1 95 ? 1.793 -6.077 6.256 1.00 93.94 95 VAL A N 1
ATOM 719 C CA . VAL A 1 95 ? 2.241 -6.588 4.951 1.00 93.94 95 VAL A CA 1
ATOM 720 C C . VAL A 1 95 ? 2.699 -5.453 4.037 1.00 93.94 95 VAL A C 1
ATOM 722 O O . VAL A 1 95 ? 3.606 -5.644 3.243 1.00 93.94 95 VAL A O 1
ATOM 725 N N . THR A 1 96 ? 2.128 -4.257 4.159 1.00 95.56 96 THR A N 1
ATOM 726 C CA . THR A 1 96 ? 2.430 -3.125 3.270 1.00 95.56 96 THR A CA 1
ATOM 727 C C . THR A 1 96 ? 3.662 -2.316 3.693 1.00 95.56 96 THR A C 1
ATOM 729 O O . THR A 1 96 ? 4.121 -1.460 2.937 1.00 95.56 96 THR A O 1
ATOM 732 N N . LEU A 1 97 ? 4.248 -2.572 4.870 1.00 94.00 97 LEU A N 1
ATOM 733 C CA . LEU A 1 97 ? 5.353 -1.755 5.393 1.00 94.00 97 LEU A CA 1
ATOM 734 C C . LEU A 1 97 ? 6.613 -1.773 4.514 1.00 94.00 97 LEU A C 1
ATOM 736 O O . LEU A 1 97 ? 7.378 -0.811 4.569 1.00 94.00 97 LEU A O 1
ATOM 740 N N . PHE A 1 98 ? 6.808 -2.807 3.683 1.00 92.12 98 PHE A N 1
ATOM 741 C CA . PHE A 1 98 ? 7.923 -2.859 2.727 1.00 92.12 98 PHE A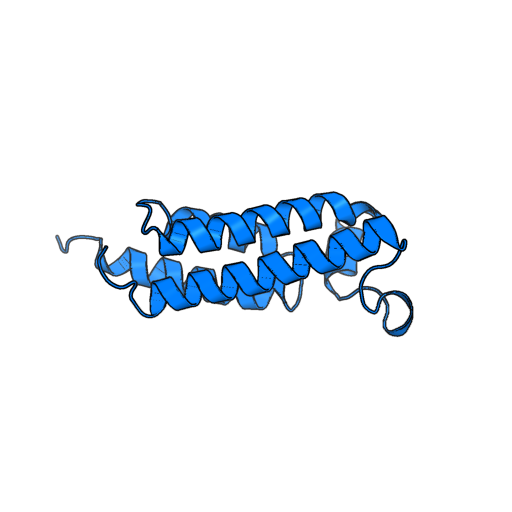 CA 1
ATOM 742 C C . PHE A 1 98 ? 7.796 -1.820 1.601 1.00 92.12 98 PHE A C 1
ATOM 744 O O . PHE A 1 98 ? 8.802 -1.472 0.982 1.00 92.12 98 PHE A O 1
ATOM 751 N N . TYR A 1 99 ? 6.585 -1.317 1.319 1.00 90.94 99 TYR A N 1
ATOM 752 C CA . TYR A 1 99 ? 6.343 -0.284 0.310 1.00 90.94 99 TYR A CA 1
ATOM 753 C C . TYR A 1 99 ? 6.727 1.092 0.882 1.00 90.94 99 TYR A C 1
ATOM 755 O O . TYR A 1 99 ? 5.886 1.938 1.201 1.00 90.94 99 TYR A O 1
ATOM 763 N N . ALA A 1 100 ? 8.037 1.256 1.089 1.00 85.25 100 ALA A N 1
ATOM 764 C CA . ALA A 1 100 ? 8.663 2.361 1.798 1.00 85.25 100 ALA A CA 1
ATOM 765 C C . ALA A 1 100 ? 8.265 3.733 1.250 1.00 85.25 100 ALA A C 1
ATOM 767 O O . ALA A 1 100 ? 8.300 3.952 0.041 1.00 85.25 100 ALA A O 1
ATOM 768 N N . LEU A 1 101 ? 7.986 4.647 2.188 1.00 84.00 101 LEU A N 1
ATOM 769 C CA . LEU A 1 101 ? 7.344 5.965 2.061 1.00 84.00 101 LEU A CA 1
ATOM 770 C C . LEU A 1 101 ? 5.803 5.913 2.056 1.00 84.00 101 LEU A C 1
ATOM 772 O O . LEU A 1 101 ? 5.242 5.996 3.153 1.00 84.00 101 LEU A O 1
ATOM 776 N N . PRO A 1 102 ? 5.082 5.780 0.924 1.00 84.75 102 PRO A N 1
ATOM 777 C CA . PRO A 1 102 ? 3.621 5.872 0.937 1.00 84.75 102 PRO A CA 1
ATOM 778 C C . PRO A 1 102 ? 2.954 4.720 1.701 1.00 84.75 102 PRO A C 1
ATOM 780 O O . PRO A 1 102 ? 2.031 4.956 2.482 1.00 84.75 102 PRO A O 1
ATOM 783 N N . GLY A 1 103 ? 3.438 3.486 1.536 1.00 86.19 103 GLY A N 1
ATOM 784 C CA . GLY A 1 103 ? 2.878 2.312 2.206 1.00 86.19 103 GLY A CA 1
ATOM 785 C C . GLY A 1 103 ? 3.182 2.284 3.699 1.00 86.19 103 GLY A C 1
ATOM 786 O O . GLY A 1 103 ? 2.296 1.995 4.499 1.00 86.19 103 GLY A O 1
ATOM 787 N N . THR A 1 104 ? 4.401 2.657 4.097 1.00 90.69 104 THR A N 1
ATOM 788 C CA . THR A 1 104 ? 4.782 2.748 5.514 1.00 90.69 104 THR A CA 1
ATOM 789 C C . THR A 1 104 ? 3.986 3.825 6.249 1.00 90.69 104 THR A C 1
ATOM 791 O O . THR A 1 104 ? 3.445 3.546 7.316 1.00 90.69 104 THR A O 1
ATOM 794 N N . LEU A 1 105 ? 3.874 5.038 5.688 1.00 93.50 105 LEU A N 1
ATOM 795 C CA . LEU A 1 105 ? 3.151 6.141 6.328 1.00 93.50 105 LEU A CA 1
ATOM 796 C C . LEU A 1 105 ? 1.681 5.775 6.562 1.00 93.50 105 LEU A C 1
ATOM 798 O O . LEU A 1 105 ? 1.185 5.856 7.686 1.00 93.50 105 LEU A O 1
ATOM 802 N N . ILE A 1 106 ? 1.000 5.319 5.509 1.00 94.00 106 ILE A N 1
ATOM 803 C CA . ILE A 1 106 ? -0.407 4.921 5.592 1.00 94.00 106 ILE A CA 1
ATOM 804 C C . ILE A 1 106 ? -0.572 3.688 6.487 1.00 94.00 106 ILE A C 1
ATOM 806 O O . ILE A 1 106 ? -1.477 3.654 7.322 1.00 94.00 106 ILE A O 1
ATOM 810 N N . GLY A 1 107 ? 0.325 2.708 6.372 1.00 93.75 107 GLY A N 1
ATOM 811 C CA . GLY A 1 107 ? 0.323 1.497 7.185 1.00 93.75 107 GLY A CA 1
ATOM 812 C C . GLY A 1 107 ? 0.410 1.800 8.680 1.00 93.75 107 GLY A C 1
ATOM 813 O O . GLY A 1 107 ? -0.435 1.332 9.446 1.00 93.75 107 GLY A O 1
ATOM 814 N N . VAL A 1 108 ? 1.372 2.632 9.092 1.00 96.50 108 VAL A N 1
ATOM 815 C CA . VAL A 1 108 ? 1.568 3.044 10.492 1.00 96.50 108 VAL A CA 1
ATOM 816 C C . VAL A 1 108 ? 0.362 3.818 11.018 1.00 96.50 108 VAL A C 1
ATOM 818 O O . VAL A 1 108 ? -0.139 3.490 12.095 1.00 96.50 108 VAL A O 1
ATOM 821 N N . LEU A 1 109 ? -0.151 4.796 10.263 1.00 96.19 109 LEU A N 1
ATOM 822 C CA . LEU A 1 109 ? -1.344 5.551 10.663 1.00 96.19 109 LEU A CA 1
ATOM 823 C C . LEU A 1 109 ? -2.542 4.620 10.885 1.00 96.19 109 LEU A C 1
ATOM 825 O O . LEU A 1 109 ? -3.185 4.671 11.934 1.00 96.19 109 LEU A O 1
ATOM 829 N N . ASN A 1 110 ? -2.793 3.710 9.944 1.00 95.88 110 ASN A N 1
ATOM 830 C CA . ASN A 1 110 ? -3.887 2.749 10.039 1.00 95.88 110 ASN A CA 1
ATOM 831 C C . ASN A 1 110 ? -3.713 1.751 11.193 1.00 95.88 110 ASN A C 1
AT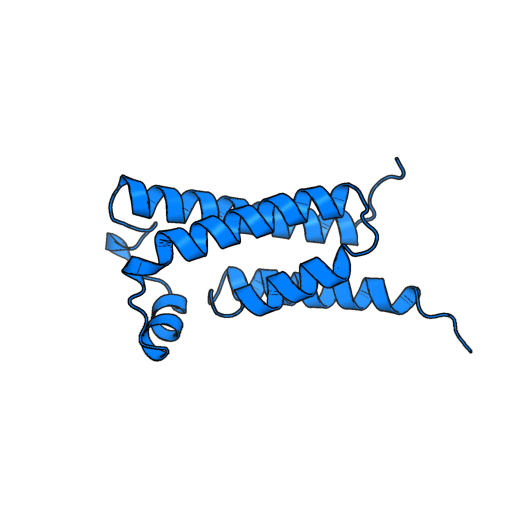OM 833 O O . ASN A 1 110 ? -4.706 1.404 11.837 1.00 95.88 110 ASN A O 1
ATOM 837 N N . ILE A 1 111 ? -2.482 1.335 11.514 1.00 96.12 111 ILE A N 1
ATOM 838 C CA . ILE A 1 111 ? -2.196 0.515 12.703 1.00 96.12 111 ILE A CA 1
ATOM 839 C C . ILE A 1 111 ? -2.549 1.289 13.971 1.00 96.12 111 ILE A C 1
ATOM 841 O O . ILE A 1 111 ? -3.293 0.780 14.809 1.00 96.12 111 ILE A O 1
ATOM 845 N N . VAL A 1 112 ? -2.060 2.525 14.112 1.00 96.12 112 VAL A N 1
ATOM 846 C CA . VAL A 1 112 ? -2.295 3.346 15.309 1.00 96.12 112 VAL A CA 1
ATOM 847 C C . VAL A 1 112 ? -3.789 3.585 15.523 1.00 96.12 112 VAL A C 1
ATOM 849 O O . VAL A 1 112 ? -4.284 3.383 16.633 1.00 96.12 112 VAL A O 1
ATOM 852 N N . LEU A 1 113 ? -4.517 3.968 14.472 1.00 94.62 113 LEU A N 1
ATOM 853 C CA . LEU A 1 113 ? -5.961 4.200 14.538 1.00 94.62 113 LEU A CA 1
ATOM 854 C C . LEU A 1 113 ? -6.728 2.917 14.890 1.00 94.62 113 LEU A C 1
ATOM 856 O O . LEU A 1 113 ? -7.565 2.928 15.791 1.00 94.62 113 LEU A O 1
ATOM 860 N N . SER A 1 114 ? -6.396 1.794 14.249 1.00 93.00 114 SER A N 1
ATOM 861 C CA . SER A 1 114 ? -7.064 0.506 14.489 1.00 93.00 114 SER A CA 1
ATOM 862 C C . SER A 1 114 ? -6.808 -0.041 15.896 1.00 93.00 114 SER A C 1
ATOM 864 O O . SER A 1 114 ? -7.714 -0.573 16.535 1.00 93.00 114 SER A O 1
ATOM 866 N N . VAL A 1 115 ? -5.585 0.108 16.416 1.00 93.31 115 VAL A N 1
ATOM 867 C CA . VAL A 1 115 ? -5.242 -0.299 17.787 1.00 93.31 115 VAL A CA 1
ATOM 868 C C . VAL A 1 115 ? -5.966 0.571 18.811 1.00 93.31 115 VAL A C 1
ATOM 870 O O . VAL A 1 115 ? -6.453 0.046 19.814 1.00 93.31 115 VAL A O 1
ATOM 873 N N . ARG A 1 116 ? -6.059 1.886 18.573 1.00 90.06 116 ARG A N 1
ATOM 874 C CA . ARG A 1 116 ? -6.788 2.804 19.460 1.00 90.06 116 ARG A CA 1
ATOM 875 C C . ARG A 1 116 ? -8.262 2.451 19.556 1.00 90.06 116 ARG A C 1
ATOM 877 O O . ARG A 1 116 ? -8.769 2.460 20.662 1.00 90.06 116 ARG A O 1
ATOM 884 N N . GLU A 1 117 ? -8.898 2.082 18.451 1.00 87.12 117 GLU A N 1
ATOM 885 C CA . GLU A 1 117 ? -10.327 1.749 18.409 1.00 87.12 117 GLU A CA 1
ATOM 886 C C . GLU A 1 117 ? -10.646 0.354 18.972 1.00 87.12 117 GLU A C 1
ATOM 888 O O . GLU A 1 117 ? -11.730 0.114 19.493 1.00 87.12 117 GLU A O 1
ATOM 893 N N . LYS A 1 118 ? -9.676 -0.568 18.955 1.00 79.62 118 LYS A N 1
ATOM 894 C CA . LYS A 1 118 ? -9.793 -1.862 19.644 1.00 79.62 118 LYS A CA 1
ATOM 895 C C . LYS A 1 118 ? -9.747 -1.759 21.169 1.00 79.62 118 LYS A C 1
ATOM 8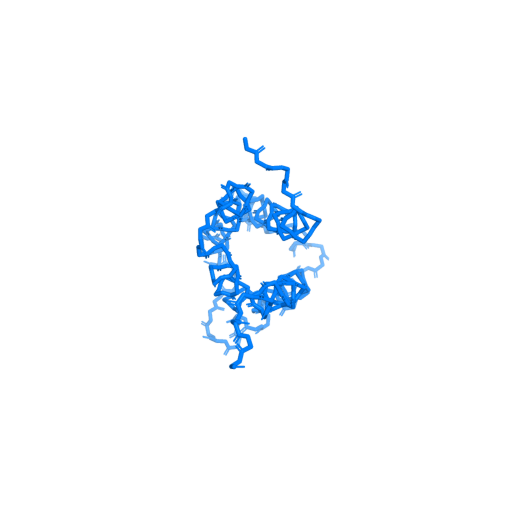97 O O . LYS A 1 118 ? -10.402 -2.542 21.851 1.00 79.62 118 LYS A O 1
ATOM 902 N N . ARG A 1 119 ? -8.942 -0.845 21.719 1.00 70.06 119 ARG A N 1
ATOM 903 C CA . ARG A 1 119 ? -8.778 -0.676 23.176 1.00 70.06 119 ARG A CA 1
ATOM 904 C C . ARG A 1 119 ? -10.076 -0.343 23.938 1.00 70.06 119 ARG A C 1
ATOM 906 O O . ARG A 1 119 ? -10.261 -0.960 24.982 1.00 70.06 119 ARG A O 1
ATOM 913 N N . PRO A 1 120 ? -10.984 0.535 23.467 1.00 58.38 120 PRO A N 1
ATOM 914 C CA . PRO A 1 120 ? -12.236 0.838 24.164 1.00 58.38 120 PRO A CA 1
ATOM 915 C C . PRO A 1 120 ? -13.245 -0.322 24.185 1.00 58.38 120 PRO A C 1
ATOM 917 O O . PRO A 1 120 ? -14.231 -0.231 24.902 1.00 58.38 120 PRO A O 1
ATOM 920 N N . MET A 1 121 ? -13.011 -1.420 23.451 1.00 52.97 121 MET A N 1
ATOM 921 C CA . MET A 1 121 ? -13.875 -2.612 23.464 1.00 52.97 121 MET A CA 1
ATOM 922 C C . MET A 1 121 ? -13.447 -3.696 24.471 1.00 52.97 121 MET A C 1
ATOM 924 O O . MET A 1 121 ? -14.113 -4.725 24.563 1.00 52.97 121 MET A O 1
ATOM 928 N N . ARG A 1 122 ? -12.361 -3.508 25.241 1.00 49.84 122 ARG A N 1
ATOM 929 C CA . ARG A 1 122 ? -12.076 -4.379 26.396 1.00 49.84 122 ARG A CA 1
ATOM 930 C C . ARG A 1 122 ? -12.898 -3.890 27.597 1.00 49.84 122 ARG A C 1
ATOM 932 O O . ARG A 1 122 ? -12.672 -2.753 28.008 1.00 49.84 122 ARG A O 1
ATOM 939 N N . PRO A 1 123 ? -13.802 -4.705 28.175 1.00 45.59 123 PRO A N 1
ATOM 940 C CA . PRO A 1 123 ? -14.435 -4.353 29.438 1.00 45.59 123 PRO A CA 1
ATOM 941 C C . PRO A 1 123 ? -13.354 -4.195 30.510 1.00 45.59 123 PRO A C 1
ATOM 943 O O . PRO A 1 123 ? -12.429 -5.011 30.589 1.00 45.59 123 PRO A O 1
ATOM 946 N N . SER A 1 124 ? -13.463 -3.137 31.310 1.00 46.69 124 SER A N 1
ATOM 947 C CA . SER A 1 124 ? -12.786 -3.036 32.602 1.00 46.69 124 SER A CA 1
ATOM 948 C C . SER A 1 124 ? -13.160 -4.262 33.453 1.00 46.69 124 SER A C 1
ATOM 950 O O . SER A 1 124 ? -14.329 -4.654 33.398 1.00 46.69 124 SER A O 1
ATOM 952 N N . PRO A 1 125 ? -12.212 -4.879 34.183 1.00 55.75 125 PRO A N 1
ATOM 953 C CA . PRO A 1 125 ? -12.511 -5.986 35.090 1.00 55.75 125 PRO A CA 1
ATOM 954 C C . PRO A 1 125 ? -13.446 -5.571 36.230 1.00 55.75 125 PRO A C 1
ATOM 956 O O . PRO A 1 125 ? -13.418 -4.378 36.615 1.00 55.75 125 PRO A O 1
#

Secondary structure (DSSP, 8-state):
-PPPPHHHHHHHHHHHHHHHHHHHHHHHHHHHS--TTTTTT-S-THHHHHHHTT--GGGGHHHHHHHHHHHHHHHHHHHTT-TTHHHHHHHHHHHHTTSTTHHHHHHHHHHHHHHHHHGGGSPP-

pLDDT: mean 91.2, std 10.84, range [45.59, 98.56]

Foldseek 3Di:
DPQDDPLLLLLLVLLLVQLVLLLVQLVCCVVPVHGVCCVPPNDPPLQVLCVVVVHHPSVCSVVSNVLSVLSNVLSVVSRVPDPCSLVSLLVSLVVQCSVPDSSVVSSVSSNVSSVVVVVVPDDDD

Radius of gyration: 16.01 Å; chains: 1; bounding box: 44×21×55 Å

Sequence (125 aa):
MEKPNLTTTTISTLSLILGSWLVFDSTRKLVTGYYTGEQTIGLGPWATIVSALGIRPGDMAFPLLFLGIIWTVNGVIVLLGASTRYERTIAISIVTLFYALPGTLIGVLNIVLSVREKRPMRPSP